Protein AF-A0A7X4AHW6-F1 (afdb_monomer)

Sequence (134 aa):
MNALDTKAFALFSASAVVVGLAGLGIWGRQDVPPGAGILLVAAVVAFVVGAFAMLDCVRLRRHRSSDHADVLWQDYWDLEVADIKHALVEDIAESSEHNERVIRAKTRSLGWALVAAIAETSLVGTSLAWSSLA

pLDDT: mean 78.77, std 9.23, range [51.03, 89.88]

Structure (mmCIF, N/CA/C/O backbone):
data_AF-A0A7X4AHW6-F1
#
_entry.id   AF-A0A7X4AHW6-F1
#
loop_
_atom_site.group_PDB
_atom_site.id
_atom_site.type_symbol
_atom_site.label_atom_id
_atom_site.label_alt_id
_atom_site.label_comp_id
_atom_site.label_asym_id
_atom_site.label_entity_id
_atom_site.label_seq_id
_atom_site.pdbx_PDB_ins_code
_atom_site.Cartn_x
_atom_site.Cartn_y
_atom_site.Cartn_z
_atom_site.occupancy
_atom_site.B_iso_or_equiv
_atom_site.auth_seq_id
_atom_site.auth_comp_id
_atom_site.auth_asym_id
_atom_site.auth_atom_id
_atom_site.pdbx_PDB_model_num
ATOM 1 N N . MET A 1 1 ? -8.868 8.442 13.813 1.00 52.28 1 MET A N 1
ATOM 2 C CA . MET A 1 1 ? -9.075 7.298 12.892 1.00 52.28 1 MET A CA 1
ATOM 3 C C . MET A 1 1 ? -9.070 7.698 11.412 1.00 52.28 1 MET A C 1
ATOM 5 O O . MET A 1 1 ? -8.412 7.009 10.650 1.00 52.28 1 MET A O 1
ATOM 9 N N . ASN A 1 2 ? -9.660 8.839 11.016 1.00 63.00 2 ASN A N 1
ATOM 10 C CA . ASN A 1 2 ? -9.557 9.364 9.637 1.00 63.00 2 ASN A CA 1
ATOM 11 C C . ASN A 1 2 ? -8.108 9.541 9.151 1.00 63.00 2 ASN A C 1
ATOM 13 O O . ASN A 1 2 ? -7.813 9.256 8.003 1.00 63.00 2 ASN A O 1
ATOM 17 N N . ALA A 1 3 ? -7.180 9.919 10.037 1.00 73.81 3 ALA A N 1
ATOM 18 C CA . ALA A 1 3 ? -5.782 10.143 9.666 1.00 73.81 3 ALA A CA 1
ATOM 19 C C . ALA A 1 3 ? -5.063 8.902 9.094 1.00 73.81 3 ALA A C 1
ATOM 21 O O . ALA A 1 3 ? -4.225 9.058 8.212 1.00 73.81 3 ALA A O 1
ATOM 22 N N . LEU A 1 4 ? -5.363 7.684 9.570 1.00 71.56 4 LEU A N 1
ATOM 23 C CA . LEU A 1 4 ? -4.740 6.457 9.044 1.00 71.56 4 LEU A CA 1
ATOM 24 C C . LEU A 1 4 ? -5.293 6.103 7.664 1.00 71.56 4 LEU A C 1
ATOM 26 O O . LEU A 1 4 ? -4.523 5.801 6.758 1.00 71.56 4 LEU A O 1
ATOM 30 N N . ASP A 1 5 ? -6.610 6.211 7.491 1.00 74.19 5 ASP A N 1
ATOM 31 C CA . ASP A 1 5 ? -7.260 5.940 6.211 1.00 74.19 5 ASP A CA 1
ATOM 32 C C . ASP A 1 5 ? -6.838 6.990 5.161 1.00 74.19 5 ASP A C 1
ATOM 34 O O . ASP A 1 5 ? -6.486 6.630 4.042 1.00 74.19 5 ASP A O 1
ATOM 38 N N . THR A 1 6 ? -6.761 8.277 5.526 1.00 82.75 6 THR A N 1
ATOM 39 C CA . THR A 1 6 ? -6.238 9.338 4.646 1.00 82.75 6 THR A CA 1
ATOM 40 C C . THR A 1 6 ? -4.796 9.066 4.225 1.00 82.75 6 THR A C 1
ATOM 42 O O . THR A 1 6 ? -4.469 9.226 3.053 1.00 82.75 6 THR A O 1
ATOM 45 N N . LYS A 1 7 ? -3.933 8.618 5.147 1.00 82.19 7 LYS A N 1
ATOM 46 C CA . LYS A 1 7 ? -2.547 8.247 4.819 1.00 82.19 7 LYS A CA 1
ATOM 47 C C . LYS A 1 7 ? -2.483 7.039 3.887 1.00 82.19 7 LYS A C 1
ATOM 49 O O . LYS A 1 7 ? -1.678 7.049 2.963 1.00 82.19 7 LYS A O 1
ATOM 54 N N . ALA A 1 8 ? -3.336 6.037 4.097 1.00 80.81 8 ALA A N 1
ATOM 55 C CA . ALA A 1 8 ? -3.429 4.882 3.210 1.00 80.81 8 ALA A CA 1
ATOM 56 C C . ALA A 1 8 ? -3.857 5.306 1.795 1.00 80.81 8 ALA A C 1
ATOM 58 O O . ALA A 1 8 ? -3.163 4.998 0.833 1.00 80.81 8 ALA A O 1
ATOM 59 N N . PHE A 1 9 ? -4.927 6.095 1.661 1.00 83.75 9 PHE A N 1
ATOM 60 C CA . PHE A 1 9 ? -5.365 6.608 0.358 1.00 83.75 9 PHE A CA 1
ATOM 61 C C . PHE A 1 9 ? -4.311 7.490 -0.319 1.00 83.75 9 PHE A C 1
ATOM 63 O O . PHE A 1 9 ? -4.083 7.350 -1.520 1.00 83.75 9 PHE A O 1
ATOM 70 N N . ALA A 1 10 ? -3.635 8.359 0.437 1.00 85.50 10 ALA A N 1
ATOM 71 C CA . ALA A 1 10 ? -2.552 9.183 -0.090 1.00 85.50 10 ALA A CA 1
ATOM 72 C C . ALA A 1 10 ? -1.414 8.310 -0.644 1.00 85.50 10 ALA A C 1
ATOM 74 O O . ALA A 1 10 ? -1.015 8.489 -1.793 1.00 85.50 10 ALA A O 1
ATOM 75 N N . LEU A 1 11 ? -0.963 7.313 0.126 1.00 85.38 11 LEU A N 1
ATOM 76 C CA . LEU A 1 11 ? 0.071 6.370 -0.300 1.00 85.38 11 LEU A CA 1
ATOM 77 C C . LEU A 1 11 ? -0.354 5.575 -1.547 1.00 85.38 11 LEU A C 1
ATOM 79 O O . LEU A 1 11 ? 0.445 5.411 -2.467 1.00 85.38 11 LEU A O 1
ATOM 83 N N . PHE A 1 12 ? -1.615 5.135 -1.611 1.00 86.31 12 PHE A N 1
ATOM 84 C CA . PHE A 1 12 ? -2.153 4.400 -2.759 1.00 86.31 12 PHE A CA 1
ATOM 85 C C . PHE A 1 12 ? -2.135 5.245 -4.024 1.00 86.31 12 PHE A C 1
ATOM 87 O O . PHE A 1 12 ? -1.635 4.817 -5.060 1.00 86.31 12 PHE A O 1
ATOM 94 N N . SER A 1 13 ? -2.682 6.459 -3.922 1.00 86.56 13 SER A N 1
ATOM 95 C CA . SER A 1 13 ? -2.792 7.378 -5.049 1.00 86.56 13 SER A CA 1
ATOM 96 C C . SER A 1 13 ? -1.417 7.772 -5.584 1.00 86.56 13 SER A C 1
ATOM 98 O O . SER A 1 13 ? -1.218 7.772 -6.795 1.00 86.56 13 SER A O 1
ATOM 100 N N . ALA A 1 14 ? -0.449 8.019 -4.696 1.00 87.31 14 ALA A N 1
ATOM 101 C CA . ALA A 1 14 ? 0.924 8.316 -5.079 1.00 87.31 14 ALA A CA 1
ATOM 102 C C . ALA A 1 14 ? 1.570 7.137 -5.823 1.00 87.31 14 ALA A C 1
ATOM 104 O O . ALA A 1 14 ? 2.141 7.333 -6.892 1.00 87.31 14 ALA A O 1
ATOM 105 N N . SER A 1 15 ? 1.421 5.917 -5.300 1.00 84.31 15 SER A N 1
ATOM 106 C CA . SER A 1 15 ? 1.980 4.703 -5.915 1.00 84.31 15 SER A CA 1
ATOM 107 C C . SER A 1 15 ? 1.363 4.444 -7.300 1.00 84.31 15 SER A C 1
ATOM 109 O O . SER A 1 15 ? 2.067 4.296 -8.296 1.00 84.31 15 SER A O 1
ATOM 111 N N . ALA A 1 16 ? 0.036 4.566 -7.419 1.00 87.38 16 ALA A N 1
ATOM 112 C CA . ALA A 1 16 ? -0.667 4.416 -8.695 1.00 87.38 16 ALA A CA 1
ATOM 113 C C . ALA A 1 16 ? -0.188 5.418 -9.765 1.00 87.38 16 ALA A C 1
ATOM 115 O O . ALA A 1 16 ? -0.043 5.057 -10.935 1.00 87.38 16 ALA A O 1
ATOM 116 N N . VAL A 1 17 ? 0.090 6.666 -9.370 1.00 88.19 17 VAL A N 1
ATOM 117 C CA . VAL A 1 17 ? 0.647 7.689 -10.270 1.00 88.19 17 VAL A CA 1
ATOM 118 C C . VAL A 1 17 ? 2.060 7.319 -10.723 1.00 88.19 17 VAL A C 1
ATOM 120 O O . VAL A 1 17 ? 2.365 7.465 -11.905 1.00 88.19 17 VAL A O 1
ATOM 123 N N . VAL A 1 18 ? 2.908 6.812 -9.824 1.00 86.56 18 VAL A N 1
ATOM 124 C CA . VAL A 1 18 ? 4.291 6.419 -10.142 1.00 86.56 18 VAL A CA 1
ATOM 125 C C . VAL A 1 18 ? 4.322 5.274 -11.155 1.00 86.56 18 VAL A C 1
ATOM 127 O O . VAL A 1 18 ? 4.969 5.408 -12.197 1.00 86.56 18 VAL A O 1
ATOM 130 N N . VAL A 1 19 ? 3.590 4.184 -10.907 1.00 86.00 19 VAL A N 1
ATOM 131 C CA . VAL A 1 19 ? 3.504 3.055 -11.852 1.00 86.00 19 VAL A CA 1
ATOM 132 C C . VAL A 1 19 ? 2.860 3.477 -13.172 1.00 86.00 19 VAL A C 1
ATOM 134 O O . VAL A 1 19 ? 3.348 3.095 -14.237 1.00 86.00 19 VAL A O 1
ATOM 137 N N . GLY A 1 20 ? 1.812 4.305 -13.127 1.00 84.94 20 GLY A N 1
ATOM 138 C CA . GLY A 1 20 ? 1.156 4.823 -14.329 1.00 84.94 20 GLY A CA 1
ATOM 139 C C . GLY A 1 20 ? 2.094 5.657 -15.207 1.00 84.94 20 GLY A C 1
ATOM 140 O O . GLY A 1 20 ? 2.191 5.417 -16.411 1.00 84.94 20 GLY A O 1
ATOM 141 N N . LEU A 1 21 ? 2.833 6.596 -14.609 1.00 84.31 21 LEU A N 1
ATOM 142 C CA . LEU A 1 21 ? 3.827 7.415 -15.313 1.00 84.31 21 LEU A CA 1
ATOM 143 C C . LEU A 1 21 ? 4.969 6.569 -15.879 1.00 84.31 21 LEU A C 1
ATOM 145 O O . LEU A 1 21 ? 5.385 6.791 -17.015 1.00 84.31 21 LEU A O 1
ATOM 149 N N . ALA A 1 22 ? 5.454 5.588 -15.118 1.00 84.06 22 ALA A N 1
ATOM 150 C CA . ALA A 1 22 ? 6.511 4.693 -15.573 1.00 84.06 22 ALA A CA 1
ATOM 151 C C . ALA A 1 22 ? 6.065 3.847 -16.774 1.00 84.06 22 ALA A C 1
ATOM 153 O O . ALA A 1 22 ? 6.804 3.720 -17.749 1.00 84.06 22 ALA A O 1
ATOM 154 N N . GLY A 1 23 ? 4.832 3.330 -16.741 1.00 82.75 23 GLY A N 1
ATOM 155 C CA . GLY A 1 23 ? 4.237 2.604 -17.862 1.00 82.75 23 GLY A CA 1
ATOM 156 C C . GLY A 1 23 ? 4.112 3.471 -19.115 1.00 82.75 23 GLY A C 1
ATOM 157 O O . GLY A 1 23 ? 4.525 3.051 -20.195 1.00 82.75 23 GLY A O 1
ATOM 158 N N . LEU A 1 24 ? 3.620 4.706 -18.975 1.00 83.38 24 LEU A N 1
ATOM 159 C CA . LEU A 1 24 ? 3.515 5.651 -20.093 1.00 83.38 24 LEU A CA 1
ATOM 160 C C . LEU A 1 24 ? 4.882 6.062 -20.659 1.00 83.38 24 LEU A C 1
ATOM 162 O O . LEU A 1 24 ? 5.016 6.197 -21.870 1.00 83.38 24 LEU A O 1
ATOM 166 N N . GLY A 1 25 ? 5.903 6.232 -19.814 1.00 77.62 25 GLY A N 1
ATOM 167 C CA . GLY A 1 25 ? 7.251 6.629 -20.246 1.00 77.62 25 GLY A CA 1
ATOM 168 C C . GLY A 1 25 ? 8.004 5.566 -21.061 1.00 77.62 25 GLY A C 1
ATOM 169 O O . GLY A 1 25 ? 8.968 5.887 -21.765 1.00 77.62 25 GLY A O 1
ATOM 170 N N . ILE A 1 26 ? 7.568 4.309 -20.967 1.00 75.88 26 ILE A N 1
ATOM 171 C CA . ILE A 1 26 ? 8.138 3.156 -21.679 1.00 75.88 26 ILE A CA 1
ATOM 172 C C . ILE A 1 26 ? 7.242 2.739 -22.856 1.00 75.88 26 ILE A C 1
ATOM 174 O O . ILE A 1 26 ? 7.718 2.132 -23.817 1.00 75.88 26 ILE A O 1
ATOM 178 N N . TRP A 1 27 ? 5.957 3.101 -22.827 1.00 74.88 27 TRP A N 1
ATOM 179 C CA . TRP A 1 27 ? 5.000 2.780 -23.880 1.00 74.88 27 TRP A CA 1
ATOM 180 C C . TRP A 1 27 ? 5.484 3.279 -25.247 1.00 74.88 27 TRP A C 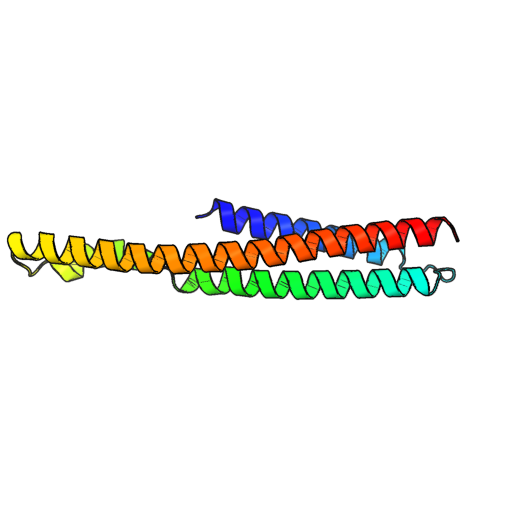1
ATOM 182 O O . TRP A 1 27 ? 5.711 4.467 -25.459 1.00 74.88 27 TRP A O 1
ATOM 192 N N . GLY A 1 28 ? 5.603 2.359 -26.207 1.00 69.19 28 GLY A N 1
ATOM 193 C CA . GLY A 1 28 ? 5.965 2.680 -27.590 1.00 69.19 28 GLY A CA 1
ATOM 194 C C . GLY A 1 28 ? 7.467 2.811 -27.853 1.00 69.19 28 GLY A C 1
ATOM 195 O O . GLY A 1 28 ? 7.847 3.035 -29.001 1.00 69.19 28 GLY A O 1
ATOM 196 N N . ARG A 1 29 ? 8.329 2.622 -26.845 1.00 74.12 29 ARG A N 1
ATOM 197 C CA . ARG A 1 29 ? 9.775 2.483 -27.062 1.00 74.12 29 ARG A CA 1
ATOM 198 C C . ARG A 1 29 ? 10.114 1.048 -27.467 1.00 74.12 29 ARG A C 1
ATOM 200 O O . ARG A 1 29 ? 9.806 0.112 -26.737 1.00 74.12 29 ARG A O 1
ATOM 207 N N . GLN A 1 30 ? 10.759 0.883 -28.622 1.00 69.00 30 GLN A N 1
ATOM 208 C CA . GLN A 1 30 ? 11.255 -0.418 -29.094 1.00 69.00 30 GLN A CA 1
ATOM 209 C C . GLN A 1 30 ? 12.639 -0.771 -28.523 1.00 69.00 30 GLN A C 1
ATOM 211 O O . GLN A 1 30 ? 12.966 -1.949 -28.434 1.00 69.00 30 GLN A O 1
ATOM 216 N N . ASP A 1 31 ? 13.396 0.222 -28.046 1.00 74.94 31 ASP A N 1
ATOM 217 C CA . ASP A 1 31 ? 14.784 0.060 -27.583 1.00 74.94 31 ASP A CA 1
ATOM 218 C C . ASP A 1 31 ? 14.912 -0.153 -26.065 1.00 74.94 31 ASP A C 1
ATOM 220 O O . ASP A 1 31 ? 15.940 0.133 -25.459 1.00 74.94 31 ASP A O 1
ATOM 224 N N . VAL A 1 32 ? 13.855 -0.630 -25.402 1.00 72.50 32 VAL A N 1
ATOM 225 C CA . VAL A 1 32 ? 13.875 -0.807 -23.944 1.00 72.50 32 VAL A CA 1
ATOM 226 C C . VAL A 1 32 ? 14.703 -2.046 -23.599 1.00 72.50 32 VAL A C 1
ATOM 228 O O . VAL A 1 32 ? 14.351 -3.149 -24.029 1.00 72.50 32 VAL A O 1
ATOM 231 N N . PRO A 1 33 ? 15.758 -1.924 -22.772 1.00 80.44 33 PRO A N 1
ATOM 232 C CA . PRO A 1 33 ? 16.538 -3.077 -22.354 1.00 80.44 33 PRO A CA 1
ATOM 233 C C . PRO A 1 33 ? 15.647 -4.080 -21.614 1.00 80.44 33 PRO A C 1
ATOM 235 O O . PRO A 1 33 ? 14.868 -3.672 -20.744 1.00 80.44 33 PRO A O 1
ATOM 238 N N . PRO A 1 34 ? 15.795 -5.395 -21.856 1.00 79.81 34 PRO A N 1
ATOM 239 C CA . PRO A 1 34 ? 14.970 -6.407 -21.195 1.00 79.81 34 PRO A CA 1
ATOM 240 C C . PRO A 1 34 ? 15.070 -6.331 -19.661 1.00 79.81 34 PRO A C 1
ATOM 242 O O . PRO A 1 34 ? 14.086 -6.576 -18.967 1.00 79.81 34 PRO A O 1
ATOM 245 N N . GLY A 1 35 ? 16.222 -5.905 -19.125 1.00 81.00 35 GLY A N 1
ATOM 246 C CA . GLY A 1 35 ? 16.414 -5.672 -17.689 1.00 81.00 35 GLY A CA 1
ATOM 247 C C . GLY A 1 35 ? 15.521 -4.568 -17.109 1.00 81.00 35 GLY A C 1
ATOM 248 O O . GLY A 1 35 ? 14.961 -4.749 -16.030 1.00 81.00 35 GLY A O 1
ATOM 249 N N . ALA A 1 36 ? 15.318 -3.462 -17.834 1.00 81.00 36 ALA A N 1
ATOM 250 C CA . ALA A 1 36 ? 14.418 -2.390 -17.405 1.00 81.00 36 ALA A CA 1
ATOM 251 C C . ALA A 1 36 ? 12.953 -2.865 -17.410 1.00 81.00 36 ALA A C 1
ATOM 253 O O . ALA A 1 36 ? 12.215 -2.625 -16.457 1.00 81.00 36 ALA A O 1
ATOM 254 N N . GLY A 1 37 ? 12.554 -3.642 -18.424 1.00 81.19 37 GLY A N 1
ATOM 255 C CA . GLY A 1 37 ? 11.221 -4.251 -18.475 1.00 81.19 37 GLY A CA 1
ATOM 256 C C . GLY A 1 37 ? 10.930 -5.167 -17.278 1.00 81.19 37 GLY A C 1
ATOM 257 O O . GLY A 1 37 ? 9.859 -5.074 -16.678 1.00 81.19 37 GLY A O 1
ATOM 258 N N . ILE A 1 38 ? 11.894 -6.005 -16.877 1.00 86.19 38 ILE A N 1
ATOM 259 C CA . ILE A 1 38 ? 11.754 -6.898 -15.712 1.00 86.19 38 ILE A CA 1
ATOM 260 C C . ILE A 1 38 ? 11.575 -6.099 -14.414 1.00 86.19 38 ILE A C 1
ATOM 262 O O . ILE A 1 38 ? 10.714 -6.439 -13.600 1.00 86.19 38 ILE A O 1
ATOM 266 N N . LEU A 1 39 ? 12.350 -5.026 -14.223 1.00 85.19 39 LEU A N 1
ATOM 267 C CA . LEU A 1 39 ? 12.233 -4.158 -13.046 1.00 85.19 39 LEU A CA 1
ATOM 268 C C . LEU A 1 39 ? 10.865 -3.472 -12.975 1.00 85.19 39 LEU A C 1
ATOM 270 O O . LEU A 1 39 ? 10.281 -3.387 -11.894 1.00 85.19 39 LEU A O 1
ATOM 274 N N . LEU A 1 40 ? 10.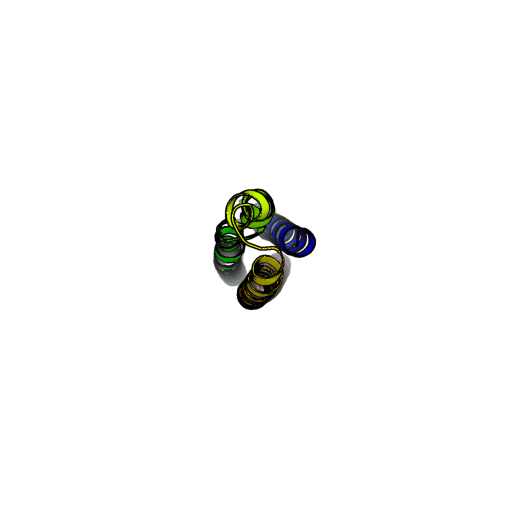320 -3.046 -14.117 1.00 84.69 40 LEU A N 1
ATOM 275 C CA . LEU A 1 40 ? 8.981 -2.467 -14.181 1.00 84.69 40 LEU A CA 1
ATOM 276 C C . LEU A 1 40 ? 7.898 -3.487 -13.802 1.00 84.69 40 LEU A C 1
ATOM 278 O O . LEU A 1 40 ? 7.003 -3.177 -13.020 1.00 84.69 40 LEU A O 1
ATOM 282 N N . VAL A 1 41 ? 7.991 -4.720 -14.311 1.00 86.81 41 VAL A N 1
ATOM 283 C CA . VAL A 1 41 ? 7.058 -5.799 -13.944 1.00 86.81 41 VAL A CA 1
ATOM 284 C C . VAL A 1 41 ? 7.148 -6.101 -12.447 1.00 86.81 41 VAL A C 1
ATOM 286 O O . VAL A 1 41 ? 6.118 -6.217 -11.785 1.00 86.81 41 VAL A O 1
ATOM 289 N N . ALA A 1 42 ? 8.359 -6.164 -11.889 1.00 86.75 42 ALA A N 1
ATOM 290 C CA . ALA A 1 42 ? 8.556 -6.341 -10.452 1.00 86.75 42 ALA A CA 1
ATOM 291 C C . ALA A 1 42 ? 7.934 -5.190 -9.637 1.00 86.75 42 ALA A C 1
ATOM 293 O O . ALA A 1 42 ? 7.312 -5.443 -8.604 1.00 86.75 42 ALA A O 1
ATOM 294 N N . ALA A 1 43 ? 8.032 -3.946 -10.118 1.00 86.38 43 ALA A N 1
ATOM 295 C CA . ALA A 1 43 ? 7.382 -2.799 -9.489 1.00 86.38 43 ALA A CA 1
ATOM 296 C C . ALA A 1 43 ? 5.850 -2.913 -9.513 1.00 86.38 43 ALA A C 1
ATOM 298 O O . ALA A 1 43 ? 5.203 -2.672 -8.497 1.00 86.38 43 ALA A O 1
ATOM 299 N N . VAL A 1 44 ? 5.267 -3.354 -10.632 1.00 87.75 44 VAL A N 1
ATOM 300 C CA . VAL A 1 44 ? 3.818 -3.605 -10.735 1.00 87.75 44 VAL A CA 1
ATOM 301 C C . VAL A 1 44 ? 3.377 -4.695 -9.755 1.00 87.75 44 VAL A C 1
ATOM 303 O O . VAL A 1 44 ? 2.343 -4.556 -9.105 1.00 87.75 44 VAL A O 1
ATOM 306 N N . VAL A 1 45 ? 4.159 -5.767 -9.596 1.00 89.12 45 VAL A N 1
ATOM 307 C CA . VAL A 1 45 ? 3.860 -6.813 -8.604 1.00 89.12 45 VAL A CA 1
ATOM 308 C C . VAL A 1 45 ? 3.900 -6.244 -7.182 1.00 89.12 45 VAL A C 1
ATOM 310 O O . VAL A 1 45 ? 2.982 -6.507 -6.404 1.00 89.12 45 VAL A O 1
ATOM 313 N N . ALA A 1 46 ? 4.907 -5.431 -6.847 1.00 87.25 46 ALA A N 1
ATOM 314 C CA . ALA A 1 46 ? 4.991 -4.764 -5.546 1.00 87.25 46 ALA A CA 1
ATOM 315 C C . ALA A 1 46 ? 3.778 -3.850 -5.291 1.00 87.25 46 ALA A C 1
ATOM 317 O O . ALA A 1 46 ? 3.170 -3.929 -4.220 1.00 87.25 46 ALA A O 1
ATOM 318 N N . PHE A 1 47 ? 3.366 -3.075 -6.298 1.00 86.56 47 PHE A N 1
ATOM 319 C CA . PHE A 1 47 ? 2.158 -2.250 -6.250 1.00 86.56 47 PHE A CA 1
ATOM 320 C C . PHE A 1 47 ? 0.903 -3.086 -5.966 1.00 86.56 47 PHE A C 1
ATOM 322 O O . PHE A 1 47 ? 0.125 -2.760 -5.069 1.00 86.56 47 PHE A O 1
ATOM 329 N N . VAL A 1 48 ? 0.714 -4.203 -6.681 1.00 88.25 48 VAL A N 1
ATOM 330 C CA . VAL A 1 48 ? -0.442 -5.097 -6.490 1.00 88.25 48 VAL A CA 1
ATOM 331 C C . VAL A 1 48 ? -0.463 -5.680 -5.076 1.00 88.25 48 VAL A C 1
ATOM 333 O O . VAL A 1 48 ? -1.513 -5.684 -4.431 1.00 88.25 48 VAL A O 1
ATOM 336 N N . VAL A 1 49 ? 0.684 -6.123 -4.554 1.00 87.50 49 VAL A N 1
ATOM 337 C CA . VAL A 1 49 ? 0.795 -6.615 -3.170 1.00 87.50 49 VAL A CA 1
ATOM 338 C C . VAL A 1 49 ? 0.422 -5.517 -2.166 1.00 87.50 49 VAL A C 1
ATOM 340 O O . VAL A 1 49 ? -0.356 -5.766 -1.240 1.00 87.50 49 VAL A O 1
ATOM 343 N N . GLY A 1 50 ? 0.906 -4.288 -2.372 1.00 85.25 50 GLY A N 1
ATOM 344 C CA . GLY A 1 50 ? 0.535 -3.128 -1.557 1.00 85.25 50 GLY A CA 1
ATOM 345 C C . GLY A 1 50 ? -0.963 -2.803 -1.623 1.00 85.25 50 GLY A C 1
ATOM 346 O O . GLY A 1 50 ? -1.584 -2.519 -0.595 1.00 85.25 50 GLY A O 1
ATOM 347 N N . ALA A 1 51 ? -1.571 -2.917 -2.806 1.00 84.44 51 ALA A N 1
ATOM 348 C CA . ALA A 1 51 ? -3.000 -2.704 -3.017 1.00 84.44 51 ALA A CA 1
ATOM 349 C C . ALA A 1 51 ? -3.857 -3.720 -2.243 1.00 84.44 51 ALA A C 1
ATOM 351 O O . ALA A 1 51 ? -4.835 -3.335 -1.597 1.00 84.44 51 ALA A O 1
ATOM 352 N N . PHE A 1 52 ? -3.470 -5.001 -2.232 1.00 85.31 52 PHE A N 1
ATOM 353 C CA . PHE A 1 52 ? -4.153 -6.020 -1.428 1.00 85.31 52 PHE A CA 1
ATOM 354 C C . PHE A 1 52 ? -4.062 -5.729 0.076 1.00 85.31 52 PHE A C 1
ATOM 356 O O . PHE A 1 52 ? -5.083 -5.769 0.764 1.00 85.31 52 PHE A O 1
ATOM 363 N N . ALA A 1 53 ? -2.887 -5.332 0.576 1.00 82.81 53 ALA A N 1
ATOM 364 C CA . ALA A 1 53 ? -2.726 -4.939 1.979 1.00 82.81 53 ALA A CA 1
ATOM 365 C C . ALA A 1 53 ? -3.622 -3.741 2.362 1.00 82.81 53 ALA A C 1
ATOM 367 O O . ALA A 1 53 ? -4.116 -3.651 3.492 1.00 82.81 53 ALA A O 1
ATOM 368 N N . MET A 1 54 ? -3.881 -2.828 1.421 1.00 79.75 54 MET A N 1
ATOM 369 C CA . MET A 1 54 ? -4.818 -1.725 1.632 1.00 79.75 54 MET A CA 1
ATOM 370 C C . MET A 1 54 ? -6.281 -2.146 1.598 1.00 79.75 54 MET A C 1
ATOM 372 O O . MET A 1 54 ? -7.064 -1.633 2.401 1.00 79.75 54 MET A O 1
ATOM 376 N N . LEU A 1 55 ? -6.663 -3.080 0.726 1.00 80.62 55 LEU A N 1
ATOM 377 C CA . LEU A 1 55 ? -8.022 -3.626 0.719 1.00 80.62 55 LEU A CA 1
ATOM 378 C C . LEU A 1 55 ? -8.367 -4.279 2.061 1.00 80.62 55 LEU A C 1
ATOM 380 O O . LEU A 1 55 ? -9.473 -4.070 2.564 1.00 80.62 55 LEU A O 1
ATOM 384 N N . ASP A 1 56 ? -7.417 -4.976 2.685 1.00 76.12 56 ASP A N 1
ATOM 385 C CA . ASP A 1 56 ? -7.593 -5.514 4.038 1.00 76.12 56 ASP A CA 1
ATOM 386 C C . ASP A 1 56 ? -7.793 -4.398 5.074 1.00 76.12 56 ASP A C 1
ATOM 388 O O . ASP A 1 56 ? -8.695 -4.469 5.915 1.00 76.12 56 ASP A O 1
ATOM 392 N N . CYS A 1 57 ? -7.024 -3.310 4.969 1.00 71.94 57 CYS A N 1
ATOM 393 C CA . CYS A 1 57 ? -7.168 -2.139 5.839 1.00 71.94 57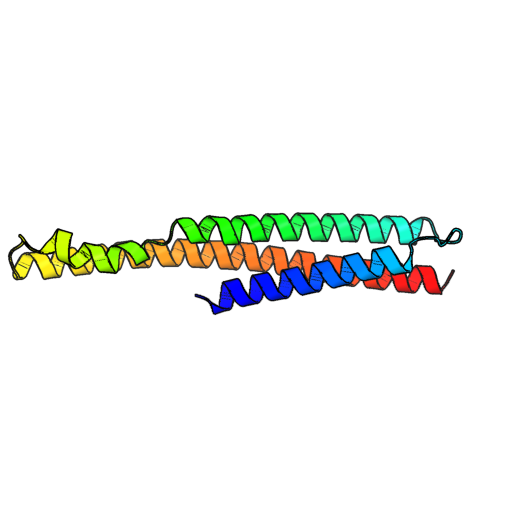 CYS A CA 1
ATOM 394 C C . CYS A 1 57 ? -8.552 -1.467 5.696 1.00 71.94 57 CYS A C 1
ATOM 396 O O . CYS A 1 57 ? -9.151 -1.036 6.690 1.00 71.94 57 CYS A O 1
ATOM 398 N N . VAL A 1 58 ? -9.096 -1.423 4.474 1.00 71.25 58 VAL A N 1
ATOM 399 C CA . VAL A 1 58 ? -10.436 -0.886 4.186 1.00 71.25 58 VAL A CA 1
ATOM 400 C C . VAL A 1 58 ? -11.538 -1.846 4.641 1.00 71.25 58 VAL A C 1
ATOM 402 O O . VAL A 1 58 ? -12.534 -1.386 5.201 1.00 71.25 58 VAL A O 1
ATOM 405 N N . ARG A 1 59 ? -11.376 -3.167 4.487 1.00 70.69 59 ARG A N 1
ATOM 406 C CA . ARG A 1 59 ? -12.357 -4.165 4.960 1.00 70.69 59 ARG A CA 1
ATOM 407 C C . ARG A 1 59 ? -12.570 -4.099 6.474 1.00 70.69 59 ARG A C 1
ATOM 409 O O . ARG A 1 59 ? -13.714 -4.132 6.923 1.00 70.69 59 ARG A O 1
ATOM 416 N N . LEU A 1 60 ? -11.504 -3.883 7.247 1.00 60.47 60 LEU A N 1
ATOM 417 C CA . LEU A 1 60 ? -11.564 -3.693 8.706 1.00 60.47 60 LEU A CA 1
ATOM 418 C C . LEU A 1 60 ? -12.370 -2.455 9.137 1.00 60.47 60 LEU A C 1
ATOM 420 O O . LEU A 1 60 ? -12.813 -2.370 10.278 1.00 60.47 60 LEU A O 1
ATOM 424 N N . ARG A 1 61 ? -12.610 -1.491 8.237 1.00 60.44 61 ARG A N 1
ATOM 425 C CA . ARG A 1 61 ? -13.458 -0.320 8.516 1.00 60.44 61 ARG A CA 1
ATOM 426 C C . ARG A 1 61 ? -14.925 -0.701 8.757 1.00 60.44 61 ARG A C 1
ATOM 428 O O . ARG A 1 61 ? -15.620 0.046 9.435 1.00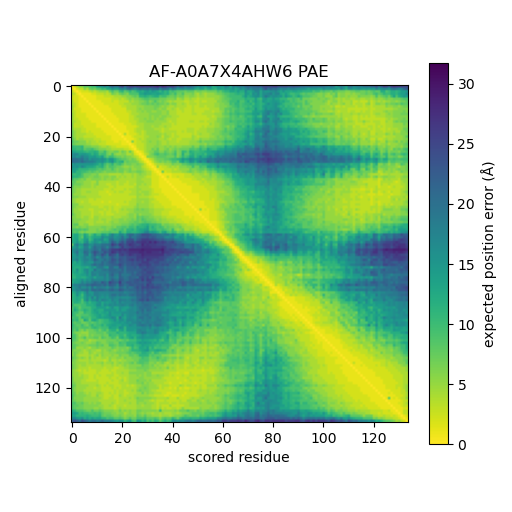 60.44 61 ARG A O 1
ATOM 435 N N . ARG A 1 62 ? -15.384 -1.845 8.233 1.00 55.06 62 ARG A N 1
ATOM 436 C CA . ARG A 1 62 ? -16.781 -2.307 8.331 1.00 55.06 62 ARG A CA 1
ATOM 437 C C . ARG A 1 62 ? -17.115 -3.003 9.659 1.00 55.06 62 ARG A C 1
ATOM 439 O O . ARG A 1 62 ? -18.279 -3.267 9.903 1.00 55.06 62 ARG A O 1
ATOM 446 N N . HIS A 1 63 ? -16.119 -3.305 10.493 1.00 53.00 63 HIS A N 1
ATOM 447 C CA . HIS A 1 63 ? -16.283 -3.935 11.817 1.00 53.00 63 HIS A CA 1
ATOM 448 C C . HIS A 1 63 ? -16.239 -2.927 12.972 1.00 53.00 63 HIS A C 1
ATOM 450 O O . HIS A 1 63 ? -16.012 -3.281 14.123 1.00 53.00 63 HIS A O 1
ATOM 456 N N . ARG A 1 64 ? -16.390 -1.635 12.678 1.00 54.50 64 ARG A N 1
ATOM 457 C CA . ARG A 1 64 ? -16.238 -0.603 13.694 1.00 54.50 64 ARG A CA 1
ATOM 458 C C . ARG A 1 64 ? -17.466 -0.583 14.608 1.00 54.50 64 ARG A C 1
ATOM 460 O O . ARG A 1 64 ? -18.513 -0.100 14.203 1.00 54.50 64 ARG A O 1
ATOM 467 N N . SER A 1 65 ? -17.280 -1.000 15.859 1.00 52.34 65 SER A N 1
ATOM 468 C CA . SER A 1 65 ? -18.287 -0.967 16.934 1.00 52.34 65 SER A CA 1
ATOM 469 C C . SER A 1 65 ? -18.755 0.446 17.340 1.00 52.34 65 SER A C 1
ATOM 471 O O . SER A 1 65 ? -19.468 0.608 18.318 1.00 52.34 65 SER A O 1
ATOM 473 N N . SER A 1 66 ? -18.371 1.514 16.622 1.00 51.03 66 SER A N 1
ATOM 474 C CA . SER A 1 66 ? -18.823 2.869 16.985 1.00 51.03 66 SER A CA 1
ATOM 475 C C . SER A 1 66 ? -20.291 3.127 16.665 1.00 51.03 66 SER A C 1
ATOM 477 O O . SER A 1 66 ? -20.809 4.132 17.132 1.00 51.03 66 SER A O 1
ATOM 479 N N . ASP A 1 67 ? -20.950 2.241 15.915 1.00 53.41 67 ASP A N 1
ATOM 480 C CA . ASP A 1 67 ? -22.408 2.285 15.769 1.00 53.41 67 ASP A CA 1
ATOM 481 C C . ASP A 1 67 ? -23.120 1.958 17.093 1.00 53.41 67 ASP A C 1
ATOM 483 O O . ASP A 1 67 ? -24.280 2.309 17.232 1.00 53.41 67 ASP A O 1
ATOM 487 N N . HIS A 1 68 ? -22.447 1.359 18.090 1.00 55.16 68 HIS A N 1
ATOM 488 C CA . HIS A 1 68 ? -23.064 1.056 19.391 1.00 55.16 68 HIS A CA 1
ATOM 489 C C . HIS A 1 68 ? -23.269 2.286 20.282 1.00 55.16 68 HIS A C 1
ATOM 491 O O . HIS A 1 68 ? -24.076 2.217 21.197 1.00 55.16 68 HIS A O 1
ATOM 497 N N . ALA A 1 69 ? -22.614 3.428 20.024 1.00 59.44 69 ALA A N 1
ATOM 498 C CA . ALA A 1 69 ? -22.815 4.638 20.836 1.00 59.44 69 ALA A CA 1
ATOM 499 C C . ALA A 1 69 ? -24.265 5.150 20.787 1.00 59.44 69 ALA A C 1
ATOM 501 O O . ALA A 1 69 ? -24.778 5.642 21.789 1.00 59.44 69 ALA A O 1
ATOM 502 N N . ASP A 1 70 ? -24.924 4.980 19.641 1.00 63.34 70 ASP A N 1
ATOM 503 C CA . ASP A 1 70 ? -26.312 5.399 19.441 1.00 63.34 70 ASP A CA 1
ATOM 504 C C . ASP A 1 70 ? -27.317 4.363 19.987 1.00 63.34 70 ASP A C 1
ATOM 506 O O . ASP A 1 70 ? -28.469 4.706 20.255 1.00 63.34 70 ASP A O 1
ATOM 510 N N . VAL A 1 71 ? -26.878 3.114 20.195 1.00 66.69 71 VAL A N 1
ATOM 511 C CA . VAL A 1 71 ? -27.701 1.992 20.699 1.00 66.69 71 VAL A CA 1
ATOM 512 C C . VAL A 1 71 ? -27.520 1.771 22.203 1.00 66.69 71 VAL A C 1
ATOM 514 O O . VAL A 1 71 ? -28.453 1.336 22.865 1.00 66.69 71 VAL A O 1
ATOM 517 N N . LEU A 1 72 ? -26.388 2.202 22.772 1.00 68.56 72 LEU A N 1
ATOM 518 C CA . LEU A 1 72 ? -26.074 2.178 24.207 1.00 68.56 72 LEU A CA 1
ATOM 519 C C . LEU A 1 72 ? -27.231 2.744 25.046 1.00 68.56 72 LEU A C 1
ATOM 521 O O . LEU A 1 72 ? -27.624 2.180 26.059 1.00 68.56 72 LEU A O 1
ATOM 525 N N . TRP A 1 73 ? -27.842 3.846 24.614 1.00 70.06 73 TRP A N 1
ATOM 526 C CA . TRP A 1 73 ? -28.981 4.401 25.346 1.00 70.06 73 TRP A CA 1
ATOM 527 C C . TRP A 1 73 ? -30.231 3.512 25.298 1.00 70.06 73 TRP A C 1
ATOM 529 O O . TRP A 1 73 ? -30.973 3.470 26.274 1.00 70.06 73 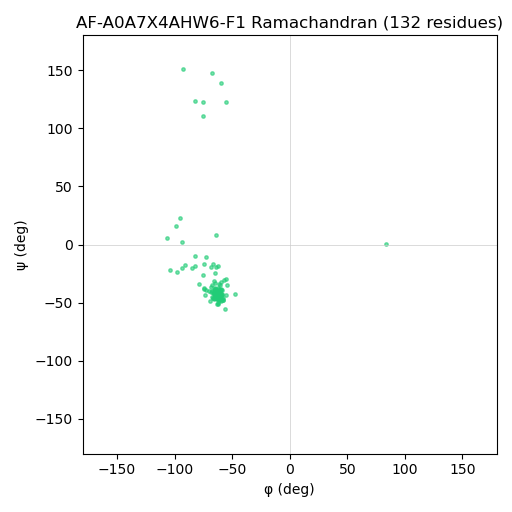TRP A O 1
ATOM 539 N N . GLN A 1 74 ? -30.474 2.813 24.187 1.00 76.06 74 GLN A N 1
ATOM 540 C CA . GLN A 1 74 ? -31.600 1.883 24.054 1.00 76.06 74 GLN A CA 1
ATOM 541 C C . GLN A 1 74 ? -31.377 0.600 24.856 1.00 76.06 74 GLN A C 1
ATOM 543 O O . GLN A 1 74 ? -32.315 0.124 25.488 1.00 76.06 74 GLN A O 1
ATOM 548 N N . ASP A 1 75 ? -30.149 0.084 24.878 1.00 74.12 75 ASP A N 1
ATOM 549 C CA . ASP A 1 75 ? -29.826 -1.194 25.519 1.00 74.12 75 ASP A CA 1
ATOM 550 C C . ASP A 1 75 ? -29.791 -1.100 27.055 1.00 74.12 75 ASP A C 1
ATOM 552 O O . ASP A 1 75 ? -30.067 -2.080 27.747 1.00 74.12 75 ASP A O 1
ATOM 556 N N . TYR A 1 76 ? -29.504 0.087 27.603 1.00 76.81 76 TYR A N 1
ATOM 557 C CA . TYR A 1 76 ? -29.372 0.307 29.049 1.00 76.81 76 TYR A CA 1
ATOM 558 C C . TYR A 1 76 ? -30.539 1.079 29.694 1.00 76.81 76 TYR A C 1
ATOM 560 O O . TYR A 1 76 ? -30.475 1.380 30.887 1.00 76.81 76 TYR A O 1
ATOM 568 N N . TRP A 1 77 ? -31.609 1.394 28.951 1.00 80.19 77 TRP A N 1
ATOM 569 C CA . TRP A 1 77 ? -32.734 2.208 29.450 1.00 80.19 77 TRP A CA 1
ATOM 570 C C . TRP A 1 77 ? -33.538 1.542 30.581 1.00 80.19 77 TRP A C 1
ATOM 572 O O . TRP A 1 77 ? -34.039 2.234 31.466 1.00 80.19 77 TRP A O 1
ATOM 582 N N . ASP A 1 78 ? -33.628 0.210 30.578 1.00 83.44 78 ASP A N 1
ATOM 583 C CA . ASP A 1 78 ? -34.465 -0.559 31.513 1.00 83.44 78 ASP A CA 1
ATOM 584 C C . ASP A 1 78 ? -33.716 -1.034 32.779 1.00 83.44 78 ASP A C 1
ATOM 586 O O . ASP A 1 78 ? -34.291 -1.726 33.622 1.00 83.44 78 ASP A O 1
ATOM 590 N N . LEU A 1 79 ? -32.434 -0.684 32.930 1.00 81.94 79 LEU A N 1
ATOM 591 C CA . LEU A 1 79 ? -31.583 -1.119 34.046 1.00 81.94 79 LEU A CA 1
ATOM 592 C C . LEU A 1 79 ? -31.583 -0.121 35.215 1.00 81.94 79 LEU A C 1
ATOM 594 O O . LEU A 1 79 ? -31.720 1.090 35.041 1.00 81.94 79 LEU A O 1
ATOM 598 N N . GLU A 1 80 ? -31.380 -0.618 36.440 1.00 82.94 80 GLU A N 1
ATOM 599 C CA . GLU A 1 80 ? -31.180 0.253 37.601 1.00 82.94 80 GLU A CA 1
ATOM 600 C C . GLU A 1 80 ? -29.851 1.020 37.496 1.00 82.94 80 GLU A C 1
ATOM 602 O O . GLU A 1 80 ? -28.842 0.523 36.998 1.00 82.94 80 GLU A O 1
ATOM 607 N N . VAL A 1 81 ? -29.819 2.249 38.027 1.00 79.38 81 VAL A N 1
ATOM 608 C CA . VAL A 1 81 ? -28.671 3.177 37.917 1.00 79.38 81 VAL A CA 1
ATOM 609 C C . VAL A 1 81 ? -27.353 2.576 38.435 1.00 79.38 81 VAL A C 1
ATOM 611 O O . VAL A 1 81 ? -26.274 2.947 37.962 1.00 79.38 81 VAL A O 1
ATOM 614 N N . ALA A 1 82 ? -27.421 1.663 39.407 1.00 78.44 82 ALA A N 1
ATOM 615 C CA . ALA A 1 82 ? -26.252 0.961 39.931 1.00 78.44 82 ALA A CA 1
ATOM 616 C C . ALA A 1 82 ? -25.674 -0.047 38.920 1.00 78.44 82 ALA A C 1
ATOM 618 O O . ALA A 1 82 ? -24.453 -0.097 38.748 1.00 78.44 82 ALA A O 1
ATOM 619 N N . ASP A 1 83 ? -26.541 -0.763 38.206 1.00 80.62 83 ASP A N 1
ATOM 620 C CA . ASP A 1 83 ? -26.170 -1.791 37.231 1.00 80.62 83 ASP A CA 1
ATOM 621 C C . ASP A 1 83 ? -25.722 -1.177 35.901 1.00 80.62 83 ASP A C 1
ATOM 623 O O . ASP A 1 83 ? -24.762 -1.656 35.293 1.00 80.62 83 ASP A O 1
ATOM 627 N N . ILE A 1 84 ? -26.316 -0.040 35.506 1.00 79.44 84 ILE A N 1
ATOM 628 C CA . ILE A 1 84 ? -25.899 0.727 34.319 1.00 79.44 84 ILE A CA 1
ATOM 629 C C . ILE A 1 84 ? -24.411 1.077 34.400 1.00 79.44 84 ILE A C 1
ATOM 631 O O . ILE A 1 84 ? -23.690 0.938 33.418 1.00 79.44 84 ILE A O 1
ATOM 635 N N . LYS A 1 85 ? -23.911 1.517 35.563 1.00 79.19 85 LYS A N 1
ATOM 636 C CA . LYS A 1 85 ? -22.495 1.898 35.695 1.00 79.19 85 LYS A CA 1
ATOM 637 C C . LYS A 1 85 ? -21.547 0.723 35.483 1.00 79.19 85 LYS A C 1
ATOM 639 O O . LYS A 1 85 ? -20.501 0.922 34.873 1.00 79.19 85 LYS A O 1
ATOM 644 N N . HIS A 1 86 ? -21.874 -0.455 36.012 1.00 80.31 86 HIS A N 1
ATOM 645 C CA . HIS A 1 86 ? -21.024 -1.634 35.845 1.00 80.31 86 HIS A CA 1
ATOM 646 C C . HIS A 1 86 ? -21.040 -2.113 34.398 1.00 80.31 86 HIS A C 1
ATOM 648 O O . HIS A 1 86 ? -19.974 -2.257 33.802 1.00 80.31 86 HIS A O 1
ATOM 654 N N . ALA A 1 87 ? -22.231 -2.244 33.815 1.00 77.06 87 ALA A N 1
ATOM 655 C CA . ALA A 1 87 ? -22.377 -2.710 32.446 1.00 77.06 87 ALA A CA 1
ATOM 656 C C . ALA A 1 87 ? -21.736 -1.746 31.433 1.00 77.06 87 ALA A C 1
ATOM 658 O O . ALA A 1 87 ? -21.037 -2.184 30.528 1.00 77.06 87 ALA A O 1
ATOM 659 N N . LEU A 1 88 ? -21.866 -0.430 31.639 1.00 77.75 88 LEU A N 1
ATOM 660 C CA . LEU A 1 88 ? -21.234 0.575 30.780 1.00 77.75 88 LEU A CA 1
ATOM 661 C C . LEU A 1 88 ? -19.700 0.526 30.864 1.00 77.75 88 LEU A C 1
ATOM 663 O O . LEU A 1 88 ? -19.020 0.705 29.860 1.00 77.75 88 LEU A O 1
ATOM 667 N N . VAL A 1 89 ? -19.133 0.311 32.056 1.00 82.56 89 VAL A N 1
ATOM 668 C CA . VAL A 1 89 ? -17.673 0.211 32.223 1.00 82.56 89 VAL A CA 1
ATOM 669 C C . VAL A 1 89 ? -17.136 -1.062 31.574 1.00 82.56 89 VAL A C 1
ATOM 671 O O . VAL A 1 89 ? -16.085 -1.007 30.936 1.00 82.56 89 VAL A O 1
ATOM 674 N N . GLU A 1 90 ? -17.846 -2.179 31.715 1.00 82.38 90 GLU A N 1
ATOM 675 C CA . GLU A 1 90 ? -17.485 -3.455 31.095 1.00 82.38 90 GLU A CA 1
ATOM 676 C C . GLU A 1 90 ? -17.548 -3.371 29.563 1.00 82.38 90 GLU A C 1
ATOM 678 O O . GLU A 1 90 ? -16.570 -3.704 28.895 1.00 82.38 90 GLU A O 1
ATOM 683 N N . ASP A 1 91 ? -18.614 -2.790 29.010 1.00 77.25 91 ASP A N 1
ATOM 684 C CA . ASP A 1 91 ? -18.803 -2.632 27.563 1.00 77.25 91 ASP A CA 1
ATOM 685 C C . ASP A 1 91 ? -17.803 -1.623 26.947 1.00 77.25 91 ASP A C 1
ATOM 687 O O . ASP A 1 91 ? -17.225 -1.826 25.870 1.00 77.25 91 ASP A O 1
ATOM 691 N N . ILE A 1 92 ? -17.468 -0.549 27.676 1.00 77.69 92 ILE A N 1
ATOM 692 C CA . ILE A 1 92 ? -16.374 0.362 27.295 1.00 77.69 92 ILE A CA 1
ATOM 693 C C . ILE A 1 92 ? -15.017 -0.357 27.335 1.00 77.69 92 ILE A C 1
ATOM 695 O O . ILE A 1 92 ? -14.179 -0.133 26.456 1.00 77.69 92 ILE A O 1
ATOM 699 N N . ALA A 1 93 ? -14.769 -1.209 28.332 1.00 80.88 93 ALA A N 1
ATOM 700 C CA . ALA A 1 93 ? -13.521 -1.960 28.430 1.00 80.88 93 ALA A CA 1
ATOM 701 C C . ALA A 1 93 ? -13.386 -2.980 27.286 1.00 80.88 93 ALA A C 1
ATOM 703 O O . ALA A 1 93 ? -12.343 -3.016 26.624 1.00 80.88 93 ALA A O 1
ATOM 704 N N . GLU A 1 94 ? -14.446 -3.736 26.993 1.00 77.94 94 GLU A N 1
ATOM 705 C CA . GLU A 1 94 ? -14.486 -4.715 25.903 1.00 77.94 94 GLU A CA 1
ATOM 706 C C . GLU A 1 94 ? -14.319 -4.040 24.531 1.00 77.94 94 GLU A C 1
ATOM 708 O O . GLU A 1 94 ? -13.474 -4.438 23.717 1.00 77.94 94 GLU A O 1
ATOM 713 N N . SER A 1 95 ? -15.051 -2.950 24.285 1.00 72.75 95 SER A N 1
ATOM 714 C CA . SER A 1 95 ? -14.938 -2.185 23.036 1.00 72.75 95 SER A CA 1
ATOM 715 C C . SER A 1 95 ? -13.565 -1.524 22.868 1.00 72.75 95 SER A C 1
ATOM 717 O O . SER A 1 95 ? -13.058 -1.426 21.742 1.00 72.75 95 SER A O 1
ATOM 719 N N . SER A 1 96 ? -12.922 -1.104 23.961 1.00 76.19 96 SER A N 1
ATOM 720 C CA . SER A 1 96 ? -11.554 -0.579 23.952 1.00 76.19 96 SER A CA 1
ATOM 721 C C . SER A 1 96 ? -10.544 -1.659 23.559 1.00 76.19 96 SER A C 1
ATOM 723 O O . SER A 1 96 ? -9.728 -1.438 22.657 1.00 76.19 96 SER A O 1
ATOM 725 N N . GLU A 1 97 ? -10.639 -2.855 24.147 1.00 79.00 97 GLU A N 1
ATOM 726 C CA . GLU A 1 97 ? -9.745 -3.969 23.819 1.00 79.00 97 GLU A CA 1
ATOM 727 C C . GLU A 1 97 ? -9.920 -4.422 22.359 1.00 79.00 97 GLU A C 1
ATOM 729 O O . GLU A 1 97 ? -8.936 -4.619 21.631 1.00 79.00 97 GLU A O 1
ATOM 734 N N . HIS A 1 98 ? -11.167 -4.518 21.887 1.00 75.75 98 HIS A N 1
ATOM 735 C CA . HIS A 1 98 ? -11.461 -4.827 20.490 1.00 75.75 98 HIS A CA 1
ATOM 736 C C . HIS A 1 98 ? -10.891 -3.760 19.541 1.00 75.75 98 HIS A C 1
ATOM 738 O O . HIS A 1 98 ? -10.211 -4.089 18.561 1.00 75.75 98 HIS A O 1
ATOM 744 N N . ASN A 1 99 ? -11.104 -2.475 19.845 1.00 73.81 99 ASN A N 1
ATOM 745 C CA . ASN A 1 99 ? -10.577 -1.371 19.044 1.00 73.81 99 ASN A CA 1
ATOM 746 C C . ASN A 1 99 ? -9.049 -1.380 18.992 1.00 73.81 99 ASN A C 1
ATOM 748 O O . ASN A 1 99 ? -8.474 -1.140 17.926 1.00 73.81 99 ASN A O 1
ATOM 752 N N . GLU A 1 100 ? -8.376 -1.687 20.098 1.00 79.00 100 GLU A N 1
ATOM 753 C CA . GLU A 1 100 ? -6.919 -1.741 20.121 1.00 79.00 100 GLU A CA 1
ATOM 754 C C . GLU A 1 100 ? -6.384 -2.857 19.210 1.00 79.00 100 GLU A C 1
ATOM 756 O O . GLU A 1 100 ? -5.463 -2.628 18.415 1.00 79.00 100 GLU A O 1
ATOM 761 N N . ARG A 1 101 ? -7.009 -4.043 19.239 1.00 79.19 101 ARG A N 1
ATOM 762 C CA . ARG A 1 101 ? -6.672 -5.156 18.332 1.00 79.19 101 ARG A CA 1
ATOM 763 C C . ARG A 1 101 ? -6.854 -4.757 16.863 1.00 79.19 101 ARG A C 1
ATOM 765 O O . ARG A 1 101 ? -5.958 -4.997 16.047 1.00 79.19 101 ARG A O 1
ATOM 772 N N . VAL A 1 102 ? -7.959 -4.087 16.528 1.00 77.69 102 VAL A N 1
ATOM 773 C CA . VAL A 1 102 ? -8.243 -3.603 15.163 1.00 77.69 102 VAL A CA 1
ATOM 774 C C . VAL A 1 102 ? -7.234 -2.536 14.719 1.00 77.69 102 VAL A C 1
ATOM 776 O O . VAL A 1 102 ? -6.736 -2.584 13.590 1.00 77.69 102 VAL A O 1
ATOM 779 N N . ILE A 1 103 ? -6.877 -1.591 15.593 1.00 79.12 103 ILE A N 1
ATOM 780 C CA . ILE A 1 103 ? -5.898 -0.535 15.290 1.00 79.12 103 ILE A CA 1
ATOM 781 C C . ILE A 1 103 ? -4.500 -1.126 15.072 1.00 79.12 103 ILE A C 1
ATOM 783 O O . ILE A 1 103 ? -3.816 -0.736 14.116 1.00 79.12 103 ILE A O 1
ATOM 787 N N . ARG A 1 104 ? -4.070 -2.090 15.897 1.00 81.69 104 ARG A N 1
ATOM 788 C CA . ARG A 1 104 ? -2.784 -2.782 15.697 1.00 81.69 104 ARG A CA 1
ATOM 789 C C . ARG A 1 104 ? -2.755 -3.534 14.367 1.00 81.69 104 ARG A C 1
ATOM 791 O O . ARG A 1 104 ? -1.774 -3.412 13.632 1.00 81.69 104 ARG A O 1
ATOM 798 N N . ALA A 1 105 ? -3.829 -4.248 14.019 1.00 79.69 105 ALA A N 1
ATOM 799 C CA . ALA A 1 105 ? -3.936 -4.940 12.734 1.00 79.69 105 ALA A CA 1
ATOM 800 C C . ALA A 1 105 ? -3.831 -3.961 11.550 1.00 79.69 105 ALA A C 1
ATOM 802 O O . ALA A 1 105 ? -3.007 -4.166 10.657 1.00 79.69 105 ALA A O 1
ATOM 803 N N . LYS A 1 106 ? -4.567 -2.839 11.589 1.00 77.06 106 LYS A N 1
ATOM 804 C CA . LYS A 1 106 ? -4.480 -1.780 10.567 1.00 77.06 106 LYS A CA 1
ATOM 805 C C . LYS A 1 106 ? -3.078 -1.190 10.438 1.00 77.06 106 LYS A C 1
ATOM 807 O O . LYS A 1 106 ? -2.604 -0.966 9.327 1.00 77.06 106 LYS A O 1
ATOM 812 N N . THR A 1 107 ? -2.410 -0.944 11.562 1.00 81.88 107 THR A N 1
ATOM 813 C CA . THR A 1 107 ? -1.051 -0.382 11.576 1.00 81.88 107 THR A CA 1
ATOM 814 C C . THR A 1 107 ? -0.061 -1.339 10.918 1.00 81.88 107 THR A C 1
ATOM 816 O O . THR A 1 107 ? 0.791 -0.909 10.142 1.00 81.88 107 THR A O 1
ATOM 819 N N . ARG A 1 108 ? -0.213 -2.647 11.157 1.00 84.12 108 ARG A N 1
ATOM 820 C CA . ARG A 1 108 ? 0.605 -3.677 10.510 1.00 84.12 108 ARG A CA 1
ATOM 821 C C . ARG A 1 108 ? 0.372 -3.730 9.000 1.00 84.12 108 ARG A C 1
ATOM 823 O O . ARG A 1 108 ? 1.345 -3.743 8.252 1.00 84.12 108 ARG A O 1
ATOM 830 N N . SER A 1 109 ? -0.883 -3.710 8.547 1.00 81.56 109 SER A N 1
ATOM 831 C CA . SER A 1 109 ? -1.202 -3.675 7.111 1.00 81.56 109 SER A CA 1
ATOM 832 C C . SER A 1 109 ? -0.673 -2.409 6.434 1.00 81.56 109 SER A C 1
ATOM 834 O O . SER A 1 109 ? -0.117 -2.486 5.341 1.00 81.56 109 SER A O 1
ATOM 836 N N . LEU A 1 110 ? -0.766 -1.253 7.101 1.00 83.12 110 LEU A N 1
ATOM 837 C CA . LEU A 1 110 ? -0.194 -0.002 6.600 1.00 83.12 110 LEU A CA 1
ATOM 838 C C . LEU A 1 110 ? 1.338 -0.066 6.514 1.00 83.12 110 LEU A C 1
ATOM 840 O O . LEU A 1 110 ? 1.913 0.442 5.556 1.00 83.12 110 LEU A O 1
ATOM 844 N N . GLY A 1 111 ? 1.994 -0.716 7.479 1.00 85.69 111 GLY A N 1
ATOM 845 C CA . GLY A 1 111 ? 3.437 -0.960 7.446 1.00 85.69 111 GLY A CA 1
ATOM 846 C C . GLY A 1 111 ? 3.858 -1.788 6.231 1.00 85.69 111 GLY A C 1
ATOM 847 O O . GLY A 1 111 ? 4.789 -1.407 5.526 1.00 85.69 111 GLY A O 1
ATOM 848 N N . TRP A 1 112 ? 3.133 -2.867 5.926 1.00 85.19 112 TRP A N 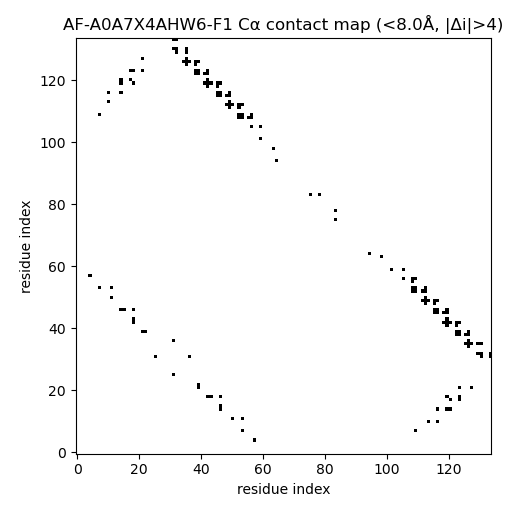1
ATOM 849 C CA . TRP A 1 112 ? 3.380 -3.663 4.719 1.00 85.19 112 TRP A CA 1
ATOM 850 C C . TRP A 1 112 ? 3.149 -2.870 3.432 1.00 85.19 112 TRP A C 1
ATOM 852 O O . TRP A 1 112 ? 3.979 -2.932 2.527 1.00 85.19 112 TRP A O 1
ATOM 862 N N . ALA A 1 113 ? 2.072 -2.084 3.367 1.00 83.06 113 ALA A N 1
ATOM 863 C CA . ALA A 1 113 ? 1.798 -1.218 2.222 1.00 83.06 113 ALA A CA 1
ATOM 864 C C . ALA A 1 113 ? 2.904 -0.166 2.017 1.00 83.06 113 ALA A C 1
ATOM 866 O O . ALA A 1 113 ? 3.294 0.102 0.884 1.00 83.06 113 ALA A O 1
ATOM 867 N N . LEU A 1 114 ? 3.453 0.391 3.103 1.00 87.06 114 LEU A N 1
ATOM 868 C CA . LEU A 1 114 ? 4.570 1.335 3.042 1.00 87.06 114 LEU A CA 1
ATOM 869 C C . LEU A 1 114 ? 5.846 0.682 2.500 1.00 87.06 114 LEU A C 1
ATOM 871 O O . LEU A 1 114 ? 6.501 1.254 1.634 1.00 87.06 114 LEU A O 1
ATOM 875 N N . VAL A 1 115 ? 6.188 -0.516 2.978 1.00 89.19 115 VAL A N 1
ATOM 876 C CA . VAL A 1 115 ? 7.356 -1.263 2.483 1.00 89.19 115 VAL A CA 1
ATOM 877 C C . VAL A 1 115 ? 7.202 -1.590 0.997 1.00 89.19 115 VAL A C 1
ATOM 879 O O . VAL A 1 115 ? 8.147 -1.401 0.232 1.00 89.19 115 VAL A O 1
ATOM 882 N N . ALA A 1 116 ? 6.008 -2.018 0.577 1.00 88.06 116 ALA A N 1
ATOM 883 C CA . ALA A 1 116 ? 5.710 -2.290 -0.825 1.00 88.06 116 ALA A CA 1
ATOM 884 C C . ALA A 1 116 ? 5.872 -1.035 -1.700 1.00 88.06 116 ALA A C 1
ATOM 886 O O . ALA A 1 116 ? 6.535 -1.104 -2.730 1.00 88.06 116 ALA A O 1
ATOM 887 N N . ALA A 1 117 ? 5.366 0.117 -1.250 1.00 85.31 117 ALA A N 1
ATOM 888 C CA . ALA A 1 117 ? 5.499 1.384 -1.970 1.00 85.31 117 ALA A CA 1
ATOM 889 C C . ALA A 1 117 ? 6.963 1.858 -2.081 1.00 85.31 117 ALA A C 1
ATOM 891 O O . ALA A 1 117 ? 7.381 2.370 -3.120 1.00 85.31 117 ALA A O 1
ATOM 892 N N . ILE A 1 118 ? 7.780 1.671 -1.036 1.00 88.50 118 ILE A N 1
ATOM 893 C CA . ILE A 1 118 ? 9.223 1.982 -1.087 1.00 88.50 118 ILE A CA 1
ATOM 894 C C . ILE A 1 118 ? 9.939 1.076 -2.098 1.00 88.50 118 ILE A C 1
ATOM 896 O O . ILE A 1 118 ? 10.769 1.548 -2.879 1.00 88.50 118 ILE A O 1
ATOM 900 N N . ALA A 1 119 ? 9.620 -0.219 -2.101 1.00 89.44 119 ALA A N 1
ATOM 901 C CA . ALA A 1 119 ? 10.187 -1.164 -3.057 1.00 89.44 119 ALA A CA 1
ATOM 902 C C . ALA A 1 119 ? 9.778 -0.816 -4.497 1.00 89.44 119 ALA A C 1
ATOM 904 O O . ALA A 1 119 ? 10.631 -0.736 -5.376 1.00 89.44 119 ALA A O 1
ATOM 905 N N . GLU A 1 120 ? 8.494 -0.540 -4.723 1.00 89.00 120 GLU A N 1
ATOM 906 C CA . GLU A 1 120 ? 7.937 -0.117 -6.008 1.00 89.00 120 GLU A CA 1
ATOM 907 C C . GLU A 1 120 ? 8.630 1.139 -6.544 1.00 89.00 120 GLU A C 1
ATOM 909 O O . GLU A 1 120 ? 9.173 1.121 -7.647 1.00 89.00 120 GLU A O 1
ATOM 914 N N . THR A 1 121 ? 8.659 2.216 -5.757 1.00 87.44 121 THR A N 1
ATOM 915 C CA . THR A 1 121 ? 9.274 3.492 -6.163 1.00 87.44 121 THR A CA 1
ATOM 916 C C . THR A 1 121 ? 10.758 3.341 -6.482 1.00 87.44 121 THR A C 1
ATOM 918 O O . THR A 1 121 ? 11.241 3.924 -7.456 1.00 87.44 121 THR A O 1
ATOM 921 N N . SER A 1 122 ? 11.472 2.512 -5.720 1.00 89.88 122 SER A N 1
ATOM 922 C CA . SER A 1 122 ? 12.883 2.210 -5.971 1.00 89.88 122 SER A CA 1
ATOM 923 C C . SER A 1 122 ? 13.069 1.440 -7.283 1.00 89.88 122 SER A C 1
ATOM 925 O O . SER A 1 122 ? 13.902 1.823 -8.102 1.00 89.88 122 SER A O 1
ATOM 927 N N . LEU A 1 123 ? 12.253 0.408 -7.528 1.00 88.69 123 LEU A N 1
ATOM 928 C CA . LEU A 1 123 ? 12.291 -0.396 -8.756 1.00 88.6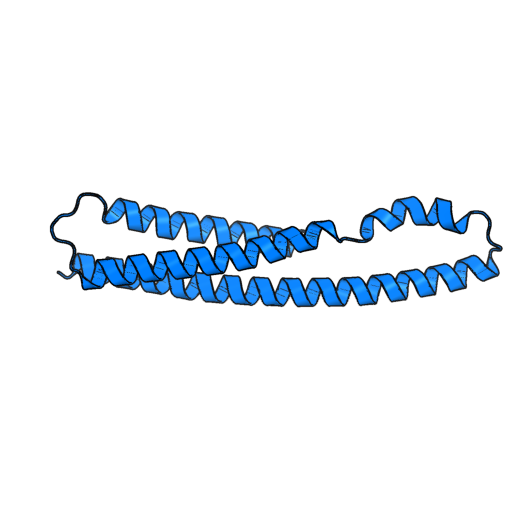9 123 LEU A CA 1
ATOM 929 C C . LEU A 1 123 ? 11.940 0.427 -9.999 1.00 88.69 123 LEU A C 1
ATOM 931 O O . LEU A 1 123 ? 12.635 0.327 -11.011 1.00 88.69 123 LEU A O 1
ATOM 935 N N . VAL A 1 124 ? 10.911 1.275 -9.918 1.00 87.00 124 VAL A N 1
ATOM 936 C CA . VAL A 1 124 ? 10.55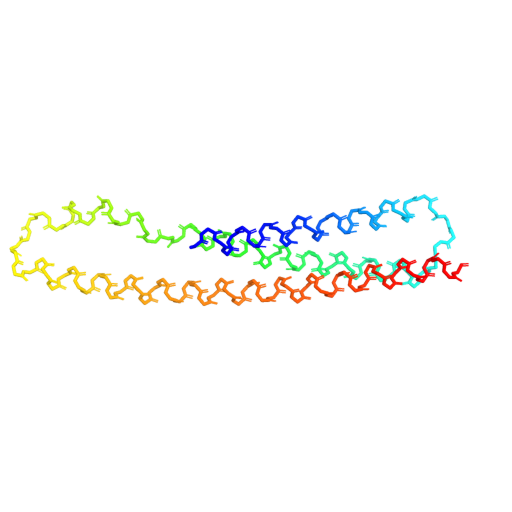5 2.214 -10.991 1.00 87.00 124 VAL A CA 1
ATOM 937 C C . VAL A 1 124 ? 11.708 3.177 -11.264 1.00 87.00 124 VAL A C 1
ATOM 939 O O . VAL A 1 124 ? 12.096 3.351 -12.420 1.00 87.00 124 VAL A O 1
ATOM 942 N N . GLY A 1 125 ? 12.297 3.762 -10.218 1.00 86.62 125 GLY A N 1
ATOM 943 C CA . GLY A 1 125 ? 13.437 4.668 -10.353 1.00 86.62 125 GLY A CA 1
ATOM 944 C C . GLY A 1 125 ? 14.633 4.003 -11.038 1.00 86.62 125 GLY A C 1
ATOM 945 O O . GLY A 1 125 ? 15.184 4.556 -11.990 1.00 86.62 125 GLY A O 1
ATOM 946 N N . THR A 1 126 ? 14.997 2.788 -10.616 1.00 87.94 126 THR A N 1
ATOM 947 C CA . THR A 1 126 ? 16.086 2.019 -11.238 1.00 87.94 126 THR A CA 1
ATOM 948 C C . THR A 1 126 ? 15.760 1.631 -12.679 1.00 87.94 126 THR A C 1
ATOM 950 O O . THR A 1 126 ? 16.622 1.755 -13.546 1.00 87.94 126 THR A O 1
ATOM 953 N N . SER A 1 127 ? 14.521 1.215 -12.958 1.00 85.81 127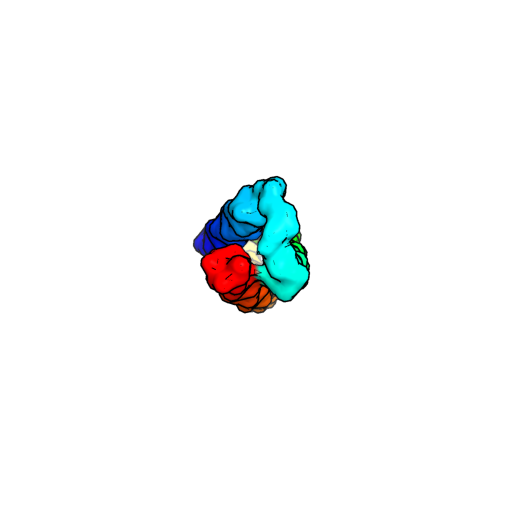 SER A N 1
ATOM 954 C CA . SER A 1 127 ? 14.063 0.888 -14.313 1.00 85.81 127 SER A CA 1
ATOM 955 C C . SER A 1 127 ? 14.218 2.078 -15.258 1.00 85.81 127 SER A C 1
ATOM 957 O O . SER A 1 127 ? 14.756 1.934 -16.355 1.00 85.81 127 SER A O 1
ATOM 959 N N . LEU A 1 128 ? 13.767 3.261 -14.833 1.00 84.06 128 LEU A N 1
ATOM 960 C CA . LEU A 1 128 ? 13.839 4.474 -15.645 1.00 84.06 128 LEU A CA 1
ATOM 961 C C . LEU A 1 128 ? 15.287 4.924 -15.857 1.00 84.06 128 LEU A C 1
ATOM 963 O O . LEU A 1 128 ? 15.671 5.193 -16.996 1.00 84.06 128 LEU A O 1
ATOM 967 N N . ALA A 1 129 ? 16.107 4.928 -14.802 1.00 86.44 129 ALA A N 1
ATOM 968 C CA . ALA A 1 129 ? 17.528 5.253 -14.909 1.00 86.44 129 ALA A CA 1
ATOM 969 C C . ALA A 1 129 ? 18.245 4.314 -15.891 1.00 86.44 129 ALA A C 1
ATOM 971 O O . ALA A 1 129 ? 18.942 4.780 -16.792 1.00 86.44 129 ALA A O 1
ATOM 972 N N . TRP A 1 130 ? 18.004 3.004 -15.787 1.00 85.06 130 TRP A N 1
ATOM 973 C CA . TRP A 1 130 ? 18.569 2.019 -16.707 1.00 85.06 130 TRP A CA 1
ATOM 974 C C . TRP A 1 130 ? 18.109 2.262 -18.146 1.00 85.06 130 TRP A C 1
ATOM 976 O O . TRP A 1 130 ? 18.931 2.274 -19.057 1.00 85.06 130 TRP A O 1
ATOM 986 N N . SER A 1 131 ? 16.813 2.507 -18.357 1.00 81.69 131 SER A N 1
ATOM 987 C CA . SER A 1 131 ? 16.263 2.785 -19.691 1.00 81.69 131 SER A CA 1
ATOM 988 C C . SER A 1 131 ? 16.794 4.073 -20.329 1.00 81.69 131 SER A C 1
ATOM 990 O O . SER A 1 131 ? 16.672 4.237 -21.533 1.00 81.69 131 SER A O 1
ATOM 992 N N . SER A 1 132 ? 17.350 4.991 -19.531 1.00 78.00 132 SER A N 1
ATOM 993 C CA . SER A 1 132 ? 17.964 6.233 -20.019 1.00 78.00 132 SER A CA 1
ATOM 994 C C . SER A 1 132 ? 19.464 6.116 -20.307 1.00 78.00 132 SER A C 1
ATOM 996 O O . SER A 1 132 ? 20.022 6.985 -20.970 1.00 78.00 132 SER A O 1
ATOM 998 N N . LEU A 1 133 ? 20.116 5.079 -19.771 1.00 75.19 133 LEU A N 1
ATOM 999 C CA . LEU A 1 133 ? 21.554 4.822 -19.903 1.00 75.19 133 LEU A CA 1
ATOM 1000 C C . LEU A 1 133 ? 21.893 3.890 -21.073 1.00 75.19 133 LEU A C 1
ATOM 1002 O O . LEU A 1 133 ? 23.051 3.849 -21.487 1.00 75.19 133 LEU A O 1
ATOM 1006 N N . ALA A 1 134 ? 20.914 3.120 -21.543 1.00 59.97 134 ALA A N 1
ATOM 1007 C CA . ALA A 1 134 ? 21.025 2.204 -22.672 1.00 59.97 134 ALA A CA 1
ATOM 1008 C C . ALA A 1 134 ? 20.477 2.850 -23.946 1.00 59.97 134 ALA A C 1
ATOM 1010 O O . ALA A 1 134 ? 21.078 2.592 -25.010 1.00 59.97 134 ALA A O 1
#

Solvent-accessible surface area (backbone atoms only — not comparable to full-atom values): 7266 Å² total; per-residue (Å²): 116,66,68,60,55,50,50,50,51,51,53,49,55,53,46,54,50,52,56,50,51,53,52,59,75,50,61,91,59,87,81,62,47,69,70,28,54,51,31,42,53,52,18,52,51,29,45,51,55,20,51,53,33,46,51,54,46,57,57,58,61,78,70,58,72,71,68,44,69,79,43,49,62,69,77,48,65,89,53,55,77,75,55,42,55,54,54,52,52,51,52,51,50,52,52,49,56,52,49,51,55,52,50,53,52,39,52,51,30,50,50,51,25,51,54,23,46,55,51,18,55,50,28,41,51,50,18,52,54,49,54,72,75,107

Radius of gyration: 23.09 Å; Cα contacts (8 Å, |Δi|>4): 84; chains: 1; bounding box: 56×17×69 Å

Secondary structure (DSSP, 8-state):
-HHHHHHHHHHHHHHHHHHHHHHHHHTT-S---HHHHHHHHHHHHHHHHHHHHHHHHHHGGGG-GGGGGTTHHHHTTTS-HHHHHHHHHHHHHHHHHHHHHHHHHHHHHHHHHHHHHHHHHHHHHHHHHHHHH-

Mean predicted aligned error: 9.38 Å

Foldseek 3Di:
DVVLLVVLVVLLVVLCVLLVVLCVVCPPDPPQDVLLVVLSVVLVVLSVQLVVLVVVLVVLVVVQPPVCVVVLCVVCVPDDPVVNVVVVVVVVVVNVVVVVVSVVSSVVSVVSSVVSSVSSNVSSVVSVVNRVVD

Nearest PDB structures (foldseek):
  4mh6-assembly1_A  TM=3.232E-01  e=5.673E+00  Vibrio parahaemolyticus RIMD 2210633